Protein AF-A0A7J4FEP2-F1 (afdb_monomer_lite)

pLDDT: mean 84.46, std 16.31, range [36.75, 97.81]

Secondary structure (DSSP, 8-state):
-------------SSPPS-EEEEEEEETTTTEEEEEEEETTTTEEEEEE-TTT-PPP----SS-HHHHHT-HHHHT-TT-----------TTT-

Sequence (94 aa):
MSEGTVFMPEEEISELPPSYLLSVHFDGQREVPYAKLYDPTSRRIFLWHDMVSRHHPYCLCDATEERLRRIRRLMSHPGLIGFERVRKFDPLLE

Foldseek 3Di:
DDDDPPDAPADEDPDDDDWDWDDKDADPVVRWIWTFTADPVVRHTYIYTPPPPSDDDDDDDPDDPVRQVVPPVNVPDPSDPDDDDDDDDDPVVD

Structure (mmCIF, N/CA/C/O backbone):
data_AF-A0A7J4FEP2-F1
#
_entry.id   AF-A0A7J4FEP2-F1
#
loop_
_atom_site.group_PDB
_atom_site.id
_atom_site.type_symbol
_atom_site.label_atom_id
_atom_site.label_alt_id
_atom_site.label_comp_id
_atom_site.label_asym_id
_atom_site.label_entity_id
_atom_site.label_seq_id
_atom_site.pdbx_PDB_ins_code
_atom_site.Cartn_x
_atom_site.Cartn_y
_atom_site.Cartn_z
_atom_site.occupancy
_atom_site.B_iso_or_equiv
_atom_site.auth_seq_id
_atom_site.auth_comp_id
_atom_site.auth_asym_id
_atom_site.auth_atom_id
_atom_site.pdbx_PDB_model_num
ATOM 1 N N . MET A 1 1 ? -32.524 -17.422 14.493 1.00 36.75 1 MET A N 1
ATOM 2 C CA . MET A 1 1 ? -31.219 -16.861 14.891 1.00 36.75 1 MET A CA 1
ATOM 3 C C . MET A 1 1 ? -30.869 -15.824 13.846 1.00 36.75 1 MET A C 1
ATOM 5 O O . MET A 1 1 ? -30.556 -16.203 12.730 1.00 36.75 1 MET A O 1
ATOM 9 N N . SER A 1 2 ? -31.098 -14.547 14.142 1.00 39.25 2 SER A N 1
ATOM 10 C CA . SER A 1 2 ? -30.839 -13.449 13.210 1.00 39.25 2 SER A CA 1
ATOM 11 C C . SER A 1 2 ? -29.333 -13.298 13.019 1.00 39.25 2 SER A C 1
ATOM 13 O O . SER A 1 2 ? -28.620 -13.041 13.990 1.00 39.25 2 SER A O 1
ATOM 15 N N . GLU A 1 3 ? -28.866 -13.499 11.790 1.00 44.47 3 GLU A N 1
ATOM 16 C CA . GLU A 1 3 ? -27.504 -13.188 11.367 1.00 44.47 3 GLU A CA 1
ATOM 17 C C . GLU A 1 3 ? -27.180 -11.745 11.761 1.00 44.47 3 GLU A C 1
ATOM 19 O O . GLU A 1 3 ? -27.931 -10.814 11.466 1.00 44.47 3 GLU A O 1
ATOM 24 N N . GLY A 1 4 ? -26.097 -11.579 12.517 1.00 38.47 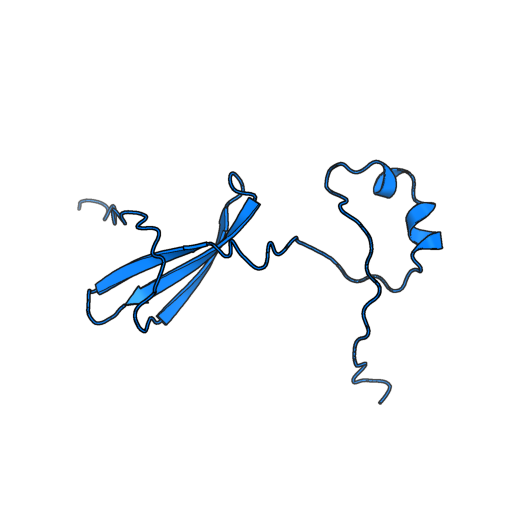4 GLY A N 1
ATOM 25 C CA . GLY A 1 4 ? -25.650 -10.288 13.013 1.00 38.47 4 GLY A CA 1
ATOM 26 C C . GLY A 1 4 ? -25.153 -9.427 11.865 1.00 38.47 4 GLY A C 1
ATOM 27 O O . GLY A 1 4 ? -23.964 -9.422 11.559 1.00 38.47 4 GLY A O 1
ATOM 28 N N . THR A 1 5 ? -26.051 -8.673 11.238 1.00 41.06 5 THR A N 1
ATOM 29 C CA . THR A 1 5 ? -25.659 -7.533 10.417 1.00 41.06 5 THR A CA 1
ATOM 30 C C . THR A 1 5 ? -25.116 -6.467 11.361 1.00 41.06 5 THR A C 1
ATOM 32 O O . THR A 1 5 ? -25.862 -5.696 11.963 1.00 41.06 5 THR A O 1
ATOM 35 N N . VAL A 1 6 ? -23.797 -6.457 11.542 1.00 44.50 6 VAL A N 1
ATOM 36 C CA . VAL A 1 6 ? -23.105 -5.359 12.210 1.00 44.50 6 VAL A CA 1
ATOM 37 C C . VAL A 1 6 ? -23.115 -4.186 11.231 1.00 44.50 6 VAL A C 1
ATOM 39 O O . VAL A 1 6 ? -22.274 -4.087 10.343 1.00 44.50 6 VAL A O 1
ATOM 42 N N . PHE A 1 7 ? -24.136 -3.338 11.348 1.00 47.16 7 PHE A N 1
ATOM 43 C CA . PHE A 1 7 ? -24.211 -2.073 10.630 1.00 47.16 7 PHE A CA 1
ATOM 44 C C . PHE A 1 7 ? -23.164 -1.137 11.236 1.00 47.16 7 PHE A C 1
ATOM 46 O O . PHE A 1 7 ? -23.318 -0.681 12.369 1.00 47.16 7 PHE A O 1
ATOM 53 N N . MET A 1 8 ? -22.065 -0.913 10.518 1.00 52.34 8 MET A N 1
ATOM 54 C CA . MET A 1 8 ? -21.026 0.027 10.936 1.00 52.34 8 MET A CA 1
ATOM 55 C C . MET A 1 8 ? -21.223 1.288 10.113 1.00 52.34 8 MET A C 1
ATOM 57 O O . MET A 1 8 ? -20.947 1.247 8.915 1.00 52.34 8 MET A O 1
ATOM 61 N N . PRO A 1 9 ? -21.765 2.372 10.691 1.00 52.88 9 PRO A N 1
ATOM 62 C CA . PRO A 1 9 ? -21.785 3.638 9.985 1.00 52.88 9 PRO A CA 1
ATOM 63 C C . PRO A 1 9 ? -20.335 4.008 9.666 1.00 52.88 9 PRO A C 1
ATOM 65 O O . PRO A 1 9 ? -19.486 4.063 10.557 1.00 52.88 9 PRO A O 1
ATOM 68 N N . GLU A 1 10 ? -20.051 4.185 8.379 1.00 56.06 10 GLU A N 1
ATOM 69 C CA . GLU A 1 10 ? -18.753 4.616 7.869 1.00 56.06 10 GLU A CA 1
ATOM 70 C C . GLU A 1 10 ? -18.582 6.103 8.198 1.00 56.06 10 GLU A C 1
ATOM 72 O O . GLU A 1 10 ? -18.769 6.980 7.359 1.00 56.06 10 GLU A O 1
ATOM 77 N N . GLU A 1 11 ? -18.316 6.407 9.467 1.00 59.78 11 GLU A N 1
ATOM 78 C CA . GLU A 1 11 ? -17.947 7.757 9.876 1.00 59.78 11 GLU A CA 1
ATOM 79 C C . GLU A 1 11 ? -16.495 7.998 9.445 1.00 59.78 11 GLU A C 1
ATOM 81 O O . GLU A 1 11 ? -15.554 7.473 10.043 1.00 59.78 11 GLU A O 1
ATOM 86 N N . GLU A 1 12 ? -16.315 8.787 8.384 1.00 60.34 12 GLU A N 1
ATOM 87 C CA . GLU A 1 12 ? -15.031 9.422 8.097 1.00 60.34 12 GLU A CA 1
ATOM 88 C C . GLU A 1 12 ? -14.751 10.466 9.178 1.00 60.34 12 GLU A C 1
ATOM 90 O O . GLU A 1 12 ? -15.500 11.429 9.344 1.00 60.34 12 GLU A O 1
ATOM 95 N N . ILE A 1 13 ? -13.666 10.267 9.922 1.00 63.84 13 ILE A N 1
ATOM 96 C CA . ILE A 1 13 ? -13.250 11.154 11.010 1.00 63.84 13 ILE A CA 1
ATOM 97 C C . ILE A 1 13 ? -11.924 11.827 10.673 1.00 63.84 13 ILE A C 1
ATOM 99 O O . ILE A 1 13 ? -10.987 11.184 10.202 1.00 63.84 13 ILE A O 1
ATOM 103 N N . SER A 1 14 ? -11.840 13.124 10.971 1.00 64.19 14 SER A N 1
ATOM 104 C CA . SER A 1 14 ? -10.612 13.918 10.853 1.00 64.19 14 SER A CA 1
ATOM 105 C C . SER A 1 14 ? -9.608 13.630 11.972 1.00 64.19 14 SER A C 1
ATOM 107 O O . SER A 1 14 ? -8.411 13.812 11.773 1.00 64.19 14 SER A O 1
ATOM 109 N N . GLU A 1 15 ? -10.084 13.169 13.134 1.00 72.06 15 GLU A N 1
ATOM 110 C CA . GLU A 1 15 ? -9.261 12.787 14.283 1.00 72.06 15 GLU A CA 1
ATOM 111 C C . GLU A 1 15 ? -9.762 11.464 14.871 1.00 72.06 15 GLU A C 1
ATOM 113 O O . GLU A 1 15 ? -10.947 11.308 15.169 1.00 72.06 15 GLU A O 1
ATOM 118 N N . LEU A 1 16 ? -8.852 10.500 15.024 1.00 78.25 16 LEU A N 1
ATOM 119 C CA . LEU A 1 16 ? -9.153 9.177 15.567 1.00 78.25 16 LEU A CA 1
ATOM 120 C C . LEU A 1 16 ? -8.807 9.101 17.054 1.00 78.25 16 LEU A C 1
ATOM 122 O O . LEU A 1 16 ? -7.680 9.444 17.427 1.00 78.25 16 LEU A O 1
ATOM 126 N N . PRO A 1 17 ? -9.714 8.592 17.908 1.00 86.44 17 PRO A N 1
ATOM 127 C CA . PRO A 1 17 ? -9.353 8.250 19.275 1.00 86.44 17 PRO A CA 1
ATOM 128 C C . PRO A 1 17 ? -8.324 7.104 19.282 1.00 86.44 17 PRO A C 1
ATOM 130 O O . PRO A 1 17 ? -8.246 6.337 18.312 1.00 86.44 17 PRO A O 1
ATOM 133 N N . PRO A 1 18 ? -7.558 6.925 20.377 1.00 91.56 18 PRO A N 1
ATOM 134 C CA . PRO A 1 18 ? -6.693 5.761 20.543 1.00 91.56 18 PRO A CA 1
ATOM 135 C C . PRO A 1 18 ? -7.464 4.462 20.279 1.00 91.56 18 PRO A C 1
ATOM 137 O O . PRO A 1 18 ? -8.435 4.151 20.965 1.00 91.56 18 PRO A O 1
ATOM 140 N N . SER A 1 19 ? -7.039 3.725 19.255 1.00 92.94 19 SER A N 1
ATOM 141 C CA . SER A 1 19 ? -7.771 2.577 18.715 1.00 92.94 19 SER A CA 1
ATOM 142 C C . SER A 1 19 ? -6.828 1.416 18.414 1.00 92.94 19 SER A C 1
ATOM 144 O O . SER A 1 19 ? -5.638 1.607 18.160 1.00 92.94 19 SER A O 1
ATOM 146 N N . TYR A 1 20 ? -7.371 0.203 18.394 1.00 95.56 20 TYR A N 1
ATOM 147 C CA . TYR A 1 20 ? -6.663 -0.999 17.970 1.00 95.56 20 TYR A CA 1
ATOM 148 C C . TYR A 1 20 ? -6.855 -1.239 16.472 1.00 95.56 20 TYR A C 1
ATOM 150 O O . TYR A 1 20 ? -7.984 -1.243 15.978 1.00 95.56 20 TYR A O 1
ATOM 158 N N . LEU A 1 21 ? -5.761 -1.496 15.751 1.00 95.50 21 LEU A N 1
ATOM 159 C CA . LEU A 1 21 ? -5.824 -1.931 14.358 1.00 95.50 21 LEU A CA 1
ATOM 160 C C . LEU A 1 21 ? -6.365 -3.356 14.270 1.00 95.50 21 LEU A C 1
ATOM 162 O O . LEU A 1 21 ? -5.763 -4.285 14.801 1.00 95.50 21 LEU A O 1
ATOM 166 N N . LEU A 1 22 ? -7.489 -3.518 13.573 1.00 96.00 22 LEU A N 1
ATOM 167 C CA . LEU A 1 22 ? -8.089 -4.827 13.333 1.00 96.00 22 LEU A CA 1
ATOM 168 C C . LEU A 1 22 ? -7.659 -5.417 11.991 1.00 96.00 22 LEU A C 1
ATOM 170 O O . LEU A 1 22 ? -7.341 -6.598 11.899 1.00 96.00 22 LEU A O 1
ATOM 174 N N . SER A 1 23 ? -7.715 -4.613 10.928 1.00 95.31 23 SER A N 1
ATOM 175 C CA . SER A 1 23 ? -7.369 -5.043 9.569 1.00 95.31 23 SER A CA 1
ATOM 176 C C . SER A 1 23 ? -7.142 -3.846 8.649 1.00 95.31 23 SER A C 1
ATOM 178 O O . SER A 1 23 ? -7.591 -2.738 8.944 1.00 95.31 23 SER A O 1
ATOM 180 N N . VAL A 1 24 ? -6.467 -4.090 7.526 1.00 93.19 24 VAL A N 1
ATOM 181 C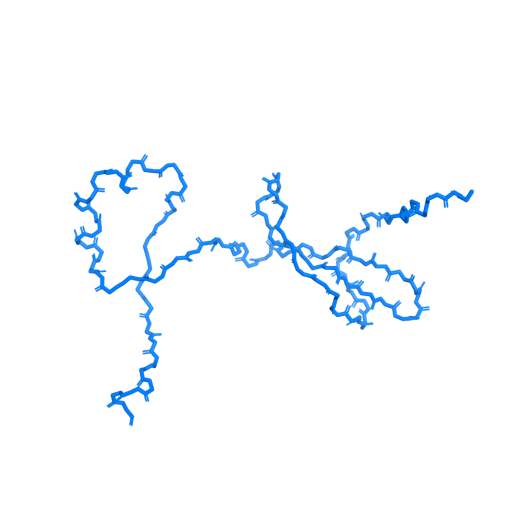 CA . VAL A 1 24 ? -6.255 -3.129 6.438 1.00 93.19 24 VAL A CA 1
ATOM 182 C C . VAL A 1 24 ? -6.831 -3.726 5.162 1.00 93.19 24 VAL A C 1
ATOM 184 O O . VAL A 1 24 ? -6.674 -4.919 4.907 1.00 93.19 24 VAL A O 1
ATOM 187 N N . HIS A 1 25 ? -7.513 -2.898 4.383 1.00 91.12 25 HIS A N 1
ATOM 188 C CA . HIS A 1 25 ? -8.195 -3.264 3.146 1.00 91.12 25 HIS A CA 1
ATOM 189 C C . HIS A 1 25 ? -7.905 -2.213 2.072 1.00 91.12 25 HIS A C 1
ATOM 191 O O . HIS A 1 25 ? -7.312 -1.172 2.354 1.00 91.12 25 HIS A O 1
ATOM 197 N N . PHE A 1 26 ? -8.329 -2.480 0.840 1.00 89.88 26 PHE A N 1
ATOM 198 C CA . PHE A 1 26 ? -8.248 -1.529 -0.265 1.00 89.88 26 PHE A CA 1
ATOM 199 C C . PHE A 1 26 ? -9.652 -1.236 -0.789 1.00 89.88 26 PHE A C 1
ATOM 201 O O . PHE A 1 26 ? -10.398 -2.165 -1.103 1.00 89.88 26 PHE A O 1
ATOM 208 N N . ASP A 1 27 ? -10.015 0.042 -0.868 1.00 89.44 27 ASP A N 1
ATOM 209 C CA . ASP A 1 27 ? -11.239 0.474 -1.533 1.00 89.44 27 ASP A CA 1
ATOM 210 C C . ASP A 1 27 ? -10.944 0.632 -3.029 1.00 89.44 27 ASP A C 1
ATOM 212 O O . ASP A 1 27 ? -10.254 1.559 -3.448 1.00 89.44 27 ASP A O 1
ATOM 216 N N . GLY A 1 28 ? -11.460 -0.293 -3.841 1.00 86.38 28 GLY A N 1
ATOM 217 C CA . GLY A 1 28 ? -11.265 -0.280 -5.291 1.00 86.38 28 GLY A CA 1
ATOM 218 C C . GLY A 1 28 ? -12.043 0.813 -6.030 1.00 86.38 28 GLY A C 1
ATOM 219 O O . GLY A 1 28 ? -11.695 1.112 -7.165 1.00 86.38 28 GLY A O 1
ATOM 220 N N . GLN A 1 29 ? -13.078 1.407 -5.424 1.00 87.38 29 GLN A N 1
ATOM 221 C CA . GLN A 1 29 ? -13.807 2.529 -6.024 1.00 87.38 29 GLN A CA 1
ATOM 222 C C . GLN A 1 29 ? -13.096 3.857 -5.769 1.00 87.38 29 GLN A C 1
ATOM 224 O O . GLN A 1 29 ? -13.072 4.717 -6.646 1.00 87.38 29 GLN A O 1
ATOM 229 N N . ARG A 1 30 ? -12.524 4.024 -4.571 1.00 85.62 30 ARG A N 1
ATOM 230 C CA . ARG A 1 30 ? -11.767 5.227 -4.191 1.00 85.62 30 ARG A CA 1
ATOM 231 C C . ARG A 1 30 ? -10.272 5.138 -4.516 1.00 85.62 30 ARG A C 1
ATOM 233 O O . ARG A 1 30 ? -9.585 6.150 -4.440 1.00 85.62 30 ARG A O 1
ATOM 240 N N . GLU A 1 31 ? -9.787 3.945 -4.861 1.00 86.31 31 GLU A N 1
ATOM 241 C CA . GLU A 1 31 ? -8.379 3.616 -5.125 1.00 86.31 31 GLU A CA 1
ATOM 242 C C . GLU A 1 31 ? -7.434 3.981 -3.967 1.00 86.31 31 GLU A C 1
ATOM 244 O O . GLU A 1 31 ? -6.299 4.411 -4.176 1.00 86.31 31 GLU A O 1
ATOM 249 N N . VAL A 1 32 ? -7.898 3.796 -2.728 1.00 87.44 32 VAL A N 1
ATOM 250 C CA . VAL A 1 32 ? -7.126 4.102 -1.515 1.00 87.44 32 VAL A CA 1
ATOM 251 C C . VAL A 1 32 ? -7.167 2.937 -0.524 1.00 87.44 32 VAL A C 1
ATOM 253 O O . VAL A 1 32 ? -8.209 2.290 -0.360 1.00 87.44 32 VAL A O 1
ATOM 256 N N . PRO A 1 33 ? -6.054 2.642 0.169 1.00 90.06 33 PRO A N 1
ATOM 257 C CA . PRO A 1 33 ? -6.091 1.728 1.295 1.00 90.06 33 PRO A CA 1
ATOM 258 C C . PRO A 1 33 ? -6.832 2.361 2.478 1.00 90.06 33 PRO A C 1
ATOM 260 O O . PRO A 1 33 ? -6.819 3.579 2.673 1.00 90.06 33 PRO A O 1
ATOM 263 N N . TYR A 1 34 ? -7.454 1.517 3.295 1.00 89.50 34 TYR A N 1
ATOM 264 C CA . TYR A 1 34 ? -8.107 1.937 4.527 1.00 89.50 34 TYR A CA 1
ATOM 265 C C . TYR A 1 34 ? -7.903 0.933 5.658 1.00 89.50 34 TYR A C 1
ATOM 267 O O . TYR A 1 34 ? -7.765 -0.273 5.442 1.00 89.50 34 TYR A O 1
ATOM 275 N N . ALA A 1 35 ? -7.900 1.436 6.887 1.00 91.56 35 ALA A N 1
ATOM 276 C CA . ALA A 1 35 ? -7.788 0.641 8.101 1.00 91.56 35 ALA A CA 1
ATOM 277 C C . ALA A 1 35 ? -9.129 0.564 8.839 1.00 91.56 35 ALA A C 1
ATOM 279 O O . ALA A 1 35 ? -9.856 1.552 8.934 1.00 91.56 35 ALA A O 1
ATOM 280 N N . LYS A 1 36 ? -9.428 -0.607 9.413 1.00 92.62 36 LYS A N 1
ATOM 281 C CA . LYS A 1 36 ? -10.495 -0.789 10.406 1.00 92.62 36 LYS A CA 1
ATOM 282 C C . LYS A 1 36 ? -9.898 -0.653 11.800 1.00 92.62 36 LYS A C 1
ATOM 284 O O . LYS A 1 36 ? -9.052 -1.465 12.188 1.00 92.62 36 LYS A O 1
ATOM 289 N N . LEU A 1 37 ? -10.345 0.353 12.541 1.00 92.62 37 LEU A N 1
ATOM 290 C CA . LEU A 1 37 ? -9.804 0.730 13.845 1.00 92.62 37 LEU A CA 1
ATOM 291 C C . LEU A 1 37 ? -10.885 0.599 14.915 1.00 92.62 37 LEU A C 1
ATOM 293 O O . LEU A 1 37 ? -11.933 1.219 14.796 1.00 92.62 37 LEU A O 1
ATOM 297 N N . TYR A 1 38 ? -10.647 -0.208 15.946 1.00 92.62 38 TYR A N 1
ATOM 298 C CA . TYR A 1 38 ? -11.587 -0.398 17.052 1.00 92.62 38 TYR A CA 1
ATOM 299 C C . TYR A 1 38 ? -11.224 0.468 18.255 1.00 92.62 38 TYR A C 1
ATOM 301 O O . TYR A 1 38 ? -10.146 0.301 18.827 1.00 92.62 38 TYR A O 1
ATOM 309 N N . ASP A 1 39 ? -12.145 1.328 18.681 1.00 92.62 39 ASP A N 1
ATOM 310 C CA . ASP A 1 39 ? -12.030 2.073 19.935 1.00 92.62 39 ASP A CA 1
ATOM 311 C C . ASP A 1 39 ? -12.726 1.301 21.071 1.00 92.62 39 ASP A C 1
ATOM 313 O O . ASP A 1 39 ? -13.953 1.140 21.047 1.00 92.62 39 ASP A O 1
ATOM 317 N N . PRO A 1 40 ? -11.991 0.844 22.103 1.00 93.00 40 PRO A N 1
ATOM 318 C CA . PRO A 1 40 ? -12.579 0.121 23.229 1.00 93.00 40 PRO A CA 1
ATOM 319 C C . PRO A 1 40 ? -13.506 0.987 24.097 1.00 93.00 40 PRO A C 1
ATOM 321 O O . PRO A 1 40 ? -14.358 0.435 24.797 1.00 93.00 40 PRO A O 1
ATOM 324 N N . THR A 1 41 ? -13.350 2.315 24.067 1.00 93.12 41 THR A N 1
ATOM 325 C CA . THR A 1 41 ? -14.109 3.259 24.897 1.00 93.12 41 THR A CA 1
ATOM 326 C C . THR A 1 41 ? -15.523 3.424 24.357 1.00 93.12 41 THR A C 1
ATOM 328 O O . THR A 1 41 ? -16.493 3.177 25.073 1.00 93.12 41 THR A O 1
ATOM 331 N N . SER A 1 42 ? -15.652 3.790 23.078 1.00 89.81 42 SER A N 1
ATOM 332 C CA . SER A 1 42 ? -16.953 3.926 22.409 1.00 89.81 42 SER A CA 1
ATOM 333 C C . SER A 1 42 ? -17.522 2.601 21.893 1.00 89.81 42 SER A C 1
ATOM 335 O O . SER A 1 42 ? -18.707 2.541 21.557 1.00 89.81 42 SER A O 1
ATOM 337 N N . ARG A 1 43 ? -16.705 1.537 21.845 1.00 90.69 43 ARG A N 1
ATOM 338 C CA . ARG A 1 43 ? -17.028 0.221 21.261 1.00 90.69 43 ARG A CA 1
ATOM 339 C C . ARG A 1 43 ? -17.429 0.303 19.785 1.00 90.69 43 ARG A C 1
ATOM 341 O O . ARG A 1 43 ? -18.256 -0.481 19.318 1.00 90.69 43 ARG A O 1
ATOM 348 N N . ARG A 1 44 ? -16.854 1.258 19.053 1.00 89.00 44 ARG A N 1
ATOM 349 C CA . ARG A 1 44 ? -17.084 1.464 17.617 1.00 89.00 44 ARG A CA 1
ATOM 350 C C . ARG A 1 44 ? -15.883 1.002 16.802 1.00 89.00 44 ARG A C 1
ATOM 352 O O . ARG A 1 44 ? -14.758 0.976 17.296 1.00 89.00 44 ARG A O 1
ATOM 359 N N . ILE A 1 45 ? -16.142 0.652 15.544 1.00 89.75 45 ILE A N 1
ATOM 360 C CA . ILE A 1 45 ? -15.098 0.479 14.533 1.00 89.75 45 ILE A CA 1
ATOM 361 C C . ILE A 1 45 ? -15.193 1.654 13.572 1.00 89.75 45 ILE A C 1
ATOM 363 O O . ILE A 1 45 ? -16.266 1.937 13.045 1.00 89.75 45 ILE A O 1
ATOM 367 N N . PHE A 1 46 ? -14.059 2.291 13.337 1.00 88.38 46 PHE A N 1
ATOM 368 C CA . PHE A 1 46 ? -13.892 3.389 12.405 1.00 88.38 46 PHE A CA 1
ATOM 369 C C . PHE A 1 46 ? -13.185 2.913 11.139 1.00 88.38 46 PHE A C 1
ATOM 371 O O . PHE A 1 46 ? -12.305 2.045 11.203 1.00 88.38 46 PHE A O 1
ATOM 378 N N . LEU A 1 47 ? -13.559 3.496 9.999 1.00 89.25 47 LEU A N 1
ATOM 379 C CA . LEU A 1 47 ? -12.850 3.324 8.735 1.00 89.25 47 LEU A CA 1
ATOM 380 C C . LEU A 1 47 ? -11.970 4.546 8.496 1.00 89.25 47 LEU A C 1
ATOM 382 O O . LEU A 1 47 ? -12.467 5.656 8.321 1.00 89.25 47 LEU A O 1
ATOM 386 N N . TRP A 1 48 ? -10.659 4.339 8.485 1.00 87.44 48 TRP A N 1
ATOM 387 C CA . TRP A 1 48 ? -9.698 5.398 8.207 1.00 87.44 48 TRP A CA 1
ATOM 388 C C . TRP A 1 48 ? -9.073 5.198 6.835 1.00 87.44 48 TRP A C 1
ATOM 390 O O . TRP A 1 48 ? -8.304 4.256 6.643 1.00 87.44 48 TRP A O 1
ATOM 400 N N . HIS A 1 49 ? -9.413 6.074 5.893 1.00 88.12 49 HIS A N 1
ATOM 401 C CA . HIS A 1 49 ? -8.839 6.084 4.552 1.00 88.12 49 HIS A CA 1
ATOM 402 C C . HIS A 1 49 ? -7.524 6.861 4.552 1.00 88.12 49 HIS A C 1
ATOM 404 O O . HIS A 1 49 ? -7.468 8.006 5.009 1.00 88.12 49 HIS A O 1
ATOM 410 N N . ASP A 1 50 ? -6.475 6.269 3.986 1.00 83.56 50 ASP A N 1
ATOM 411 C CA . ASP A 1 50 ? -5.198 6.955 3.817 1.00 83.56 50 ASP A CA 1
ATOM 412 C C . ASP A 1 50 ? -5.244 7.872 2.587 1.00 83.56 50 ASP A C 1
ATOM 414 O O . ASP A 1 50 ? -4.771 7.555 1.493 1.00 83.56 50 ASP A O 1
ATOM 418 N N . MET A 1 51 ? -5.865 9.034 2.778 1.00 77.75 51 MET A N 1
ATOM 419 C CA . MET A 1 51 ? -6.050 10.040 1.731 1.00 77.75 51 MET A CA 1
ATOM 420 C C . MET A 1 51 ? -4.772 10.842 1.443 1.00 77.75 51 MET A C 1
ATOM 422 O O . MET A 1 51 ? -4.696 11.524 0.418 1.00 77.75 51 MET A O 1
ATOM 426 N N . VAL A 1 52 ? -3.782 10.790 2.345 1.00 72.62 52 VAL A N 1
ATOM 427 C CA . VAL A 1 52 ? -2.588 11.647 2.306 1.00 72.62 52 VAL A CA 1
ATOM 428 C C . VAL A 1 52 ? -1.42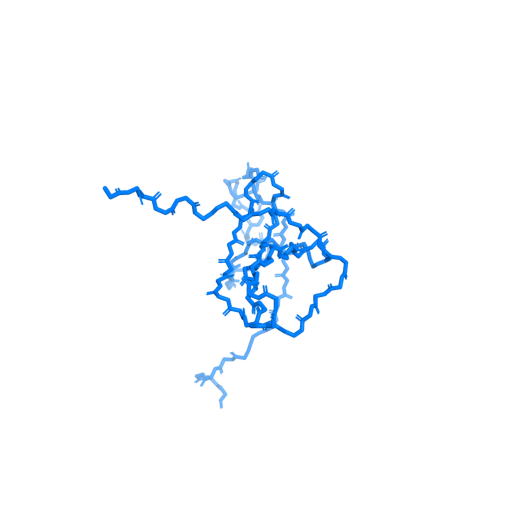6 10.954 1.608 1.00 72.62 52 VAL A C 1
ATOM 430 O O . VAL A 1 52 ? -0.772 11.582 0.778 1.00 72.62 52 VAL A O 1
ATOM 433 N N . SER A 1 53 ? -1.163 9.677 1.905 1.00 71.00 53 SER A N 1
ATOM 434 C CA . SER A 1 53 ? -0.009 8.990 1.313 1.00 71.00 53 SER A CA 1
ATOM 435 C C . SER A 1 53 ? -0.240 8.580 -0.145 1.00 71.00 53 SER A C 1
ATOM 437 O O . SER A 1 53 ? 0.735 8.420 -0.879 1.00 71.00 53 SER A O 1
ATOM 439 N N . ARG A 1 54 ? -1.512 8.409 -0.560 1.00 69.56 54 ARG A N 1
ATOM 440 C CA . ARG A 1 54 ? -1.921 7.855 -1.869 1.00 69.56 54 ARG A CA 1
ATOM 441 C C . ARG A 1 54 ? -1.039 6.679 -2.291 1.00 69.56 54 ARG A C 1
ATOM 443 O O . ARG A 1 54 ? -0.461 6.657 -3.376 1.00 69.56 54 ARG A O 1
ATOM 450 N N . HIS A 1 55 ? -0.901 5.709 -1.397 1.00 81.38 55 HIS A N 1
ATOM 451 C CA . HIS A 1 55 ? -0.088 4.537 -1.663 1.00 81.38 55 HIS A CA 1
ATOM 452 C C . HIS A 1 55 ? -0.622 3.751 -2.867 1.00 81.38 55 HIS A C 1
ATOM 454 O O . HIS A 1 55 ? -1.747 3.249 -2.846 1.00 81.38 55 HIS A O 1
ATOM 460 N N . HIS A 1 56 ? 0.214 3.594 -3.891 1.00 84.62 56 HIS A N 1
ATOM 461 C CA . HIS A 1 56 ? -0.087 2.761 -5.049 1.00 84.62 56 HIS A CA 1
ATOM 462 C C . HIS A 1 56 ? 0.632 1.408 -4.949 1.00 84.62 56 HIS A C 1
ATOM 464 O O . HIS A 1 56 ? 1.793 1.369 -4.534 1.00 84.62 56 HIS A O 1
ATOM 470 N N . PRO A 1 57 ? -0.010 0.296 -5.358 1.00 89.06 57 PRO A N 1
ATOM 471 C CA . PRO A 1 57 ? 0.648 -1.004 -5.422 1.00 89.06 57 PRO A CA 1
ATOM 472 C C . PRO A 1 57 ? 1.893 -0.973 -6.318 1.00 89.06 57 PRO A C 1
ATOM 474 O O . PRO A 1 57 ? 1.857 -0.439 -7.427 1.00 89.06 57 PRO A O 1
ATOM 477 N N . TYR A 1 58 ? 2.981 -1.596 -5.863 1.00 93.38 58 TYR A N 1
ATOM 478 C CA . TYR A 1 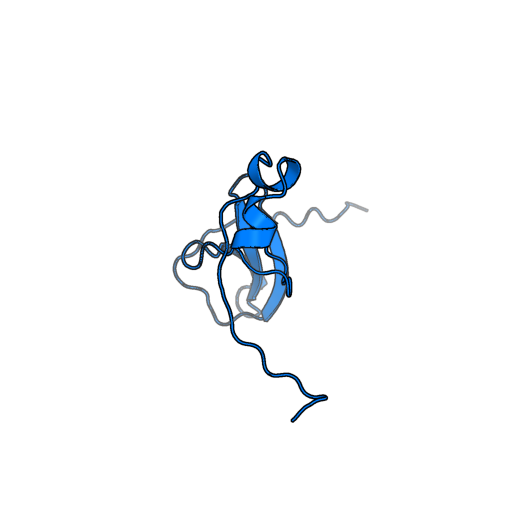58 ? 4.227 -1.711 -6.621 1.00 93.38 58 TYR A CA 1
ATOM 479 C C . TYR A 1 58 ? 4.891 -3.078 -6.426 1.00 93.38 58 TYR A C 1
ATOM 481 O O . TYR A 1 58 ? 4.553 -3.844 -5.524 1.00 93.38 58 TYR A O 1
ATOM 489 N N . CYS A 1 59 ? 5.869 -3.379 -7.278 1.00 94.81 59 CYS A N 1
ATOM 490 C CA . CYS A 1 59 ? 6.780 -4.506 -7.109 1.00 94.81 59 CYS A CA 1
ATOM 491 C C . CYS A 1 59 ? 8.222 -4.049 -7.356 1.00 94.81 59 CYS A C 1
ATOM 493 O O . CYS A 1 59 ? 8.454 -3.054 -8.044 1.00 94.81 59 CYS A O 1
ATOM 495 N N . LEU A 1 60 ? 9.187 -4.760 -6.772 1.00 95.44 60 LEU A N 1
ATOM 496 C CA . LEU A 1 60 ? 10.610 -4.500 -6.985 1.00 95.44 60 LEU A CA 1
ATOM 497 C C . LEU A 1 60 ? 11.129 -5.330 -8.161 1.00 95.44 60 LEU A C 1
ATOM 499 O O . LEU A 1 60 ? 10.669 -6.447 -8.400 1.00 95.44 60 LEU A O 1
ATOM 503 N N . CYS A 1 61 ? 12.098 -4.781 -8.887 1.00 94.12 61 CYS A N 1
ATOM 504 C CA . CYS A 1 61 ? 12.757 -5.452 -9.997 1.00 94.12 61 CYS A CA 1
ATOM 505 C C . CYS A 1 61 ? 14.209 -4.977 -10.099 1.00 94.12 61 CYS A C 1
ATOM 507 O O . CYS A 1 61 ? 14.461 -3.775 -10.053 1.00 94.12 61 CYS A O 1
ATOM 509 N N . ASP A 1 62 ? 15.140 -5.907 -10.311 1.00 94.12 62 ASP A N 1
ATOM 510 C CA . ASP A 1 62 ? 16.568 -5.592 -10.486 1.00 94.12 62 ASP A CA 1
ATOM 511 C C . ASP A 1 62 ? 16.897 -5.083 -11.900 1.00 94.12 62 ASP A C 1
ATOM 513 O O . ASP A 1 62 ? 18.020 -4.668 -12.192 1.00 94.12 62 ASP A O 1
ATOM 517 N N . ALA A 1 63 ? 15.931 -5.130 -12.824 1.00 95.31 63 ALA A N 1
ATOM 518 C CA . ALA A 1 63 ? 16.105 -4.574 -14.157 1.00 95.31 63 ALA A CA 1
ATOM 519 C C . ALA A 1 63 ? 16.179 -3.045 -14.100 1.00 95.31 63 ALA A C 1
ATOM 521 O O . ALA A 1 63 ? 15.410 -2.390 -13.400 1.00 95.31 63 ALA A O 1
ATOM 522 N N . THR A 1 64 ? 17.056 -2.461 -14.917 1.00 95.62 64 THR A N 1
ATOM 523 C CA . THR A 1 64 ? 17.107 -1.004 -15.050 1.00 95.62 64 THR A CA 1
ATOM 524 C C . THR A 1 64 ? 15.843 -0.467 -15.718 1.00 95.62 64 THR A C 1
ATOM 526 O O . THR A 1 64 ? 15.184 -1.152 -16.508 1.00 95.62 64 THR A O 1
ATOM 529 N N . GLU A 1 65 ? 15.536 0.798 -15.452 1.00 96.19 65 GLU A N 1
ATOM 530 C CA . GLU A 1 65 ? 14.391 1.478 -16.049 1.00 96.19 65 GLU A CA 1
ATOM 531 C C . GLU A 1 65 ? 14.447 1.465 -17.587 1.00 96.19 65 GLU A C 1
ATOM 533 O O . GLU A 1 65 ? 13.436 1.223 -18.247 1.00 96.19 65 GLU A O 1
ATOM 538 N N . GLU A 1 66 ? 15.630 1.627 -18.188 1.00 96.69 66 GLU A N 1
ATOM 539 C CA . GLU A 1 66 ? 15.805 1.568 -19.644 1.00 96.69 66 GLU A CA 1
ATOM 540 C C . GLU A 1 66 ? 15.428 0.194 -20.206 1.00 96.69 66 GLU A C 1
ATOM 542 O O . GLU A 1 66 ? 14.870 0.098 -21.303 1.00 96.69 66 GLU A O 1
ATOM 547 N N . ARG A 1 67 ? 15.713 -0.882 -19.461 1.00 97.00 67 ARG A N 1
ATOM 548 C CA . ARG A 1 67 ? 15.323 -2.241 -19.845 1.00 97.00 67 ARG A CA 1
ATOM 549 C C . ARG A 1 67 ? 13.813 -2.430 -19.726 1.00 97.00 67 ARG A C 1
ATOM 551 O O . ARG A 1 67 ? 13.218 -3.004 -20.637 1.00 97.00 67 ARG A O 1
ATOM 558 N N . LEU A 1 68 ? 13.196 -1.918 -18.661 1.00 96.94 68 LEU A N 1
ATOM 559 C CA . LEU A 1 68 ? 11.744 -1.980 -18.461 1.00 96.94 68 LEU A CA 1
ATOM 560 C C . LEU A 1 68 ? 10.989 -1.225 -19.563 1.00 96.94 68 LEU A C 1
ATOM 562 O O . LEU A 1 68 ? 10.045 -1.765 -20.142 1.00 96.94 68 LEU A O 1
ATOM 566 N N . ARG A 1 69 ? 11.467 -0.037 -19.954 1.00 97.12 69 ARG A N 1
ATOM 567 C CA . ARG A 1 69 ? 10.863 0.788 -21.017 1.00 97.12 69 ARG A CA 1
ATOM 568 C C . ARG A 1 69 ? 10.848 0.129 -22.398 1.00 97.12 69 ARG A C 1
ATOM 570 O O . ARG A 1 69 ? 10.049 0.505 -23.251 1.00 97.12 69 ARG A O 1
ATOM 577 N N . ARG A 1 70 ? 11.695 -0.877 -22.636 1.00 97.81 70 ARG A N 1
ATOM 578 C CA . ARG A 1 70 ? 11.702 -1.652 -23.892 1.00 97.81 70 ARG A CA 1
ATOM 579 C C . ARG A 1 70 ? 10.611 -2.727 -23.941 1.00 97.81 70 ARG A C 1
ATOM 581 O O . ARG A 1 70 ? 10.320 -3.248 -25.019 1.00 97.81 70 ARG A O 1
ATOM 588 N N . ILE A 1 71 ? 9.986 -3.062 -22.811 1.00 97.62 71 ILE A N 1
ATOM 589 C CA . ILE A 1 71 ? 8.935 -4.080 -22.733 1.00 97.62 71 ILE A CA 1
ATOM 590 C C . ILE A 1 71 ? 7.606 -3.449 -23.161 1.00 97.62 71 ILE A C 1
ATOM 592 O O . ILE A 1 71 ? 6.897 -2.849 -22.355 1.00 97.62 71 ILE A O 1
ATOM 596 N N . ARG A 1 72 ? 7.233 -3.615 -24.438 1.00 97.50 72 ARG A N 1
ATOM 597 C CA . ARG A 1 72 ? 6.017 -2.999 -25.010 1.00 97.50 72 ARG A CA 1
ATOM 598 C C . ARG A 1 72 ? 4.753 -3.262 -24.189 1.00 97.50 72 ARG A C 1
ATOM 600 O O . ARG A 1 72 ? 4.014 -2.326 -23.924 1.00 97.50 72 ARG A O 1
ATOM 607 N N . ARG A 1 73 ? 4.538 -4.509 -23.750 1.00 97.81 73 ARG A N 1
ATOM 608 C CA . ARG A 1 73 ? 3.359 -4.902 -22.957 1.00 97.81 73 ARG A CA 1
ATOM 609 C C . ARG A 1 73 ? 3.279 -4.180 -21.607 1.00 97.81 73 ARG A C 1
ATOM 611 O O . ARG A 1 73 ? 2.179 -3.898 -21.151 1.00 97.81 73 ARG A O 1
ATOM 618 N N . LEU A 1 74 ? 4.424 -3.907 -20.977 1.00 96.25 74 LEU A N 1
ATOM 619 C CA . LEU A 1 74 ? 4.489 -3.165 -19.717 1.00 96.25 74 LEU A CA 1
ATOM 620 C C . LEU A 1 74 ? 4.155 -1.692 -19.963 1.00 96.25 74 LEU A C 1
ATOM 622 O O . LEU A 1 74 ? 3.285 -1.145 -19.300 1.00 96.25 74 LEU A O 1
ATOM 626 N N . MET A 1 75 ? 4.782 -1.086 -20.974 1.00 97.44 75 MET A N 1
ATOM 627 C CA . MET A 1 75 ? 4.565 0.323 -21.315 1.00 97.44 75 MET A CA 1
ATOM 628 C C . MET A 1 75 ? 3.152 0.630 -21.821 1.00 97.44 75 MET A C 1
ATOM 630 O O . MET A 1 75 ? 2.718 1.772 -21.732 1.00 97.44 75 MET A O 1
ATOM 634 N N . SER A 1 76 ? 2.434 -0.363 -22.350 1.00 97.25 76 SER A N 1
ATOM 635 C CA . SER A 1 76 ? 1.034 -0.223 -22.762 1.00 97.25 76 SER A CA 1
ATOM 636 C C . SER A 1 76 ? 0.028 -0.594 -21.666 1.00 97.25 76 SER A C 1
ATOM 638 O O . SER A 1 76 ? -1.167 -0.639 -21.947 1.00 97.25 76 SER A O 1
ATOM 640 N N . HIS A 1 77 ? 0.475 -0.953 -20.458 1.00 97.12 77 HIS A N 1
ATOM 641 C CA . HIS A 1 77 ? -0.422 -1.414 -19.403 1.00 97.12 77 HIS A CA 1
ATOM 642 C C . HIS A 1 77 ? -1.103 -0.219 -18.709 1.00 97.12 77 HIS A C 1
ATOM 644 O O . HIS A 1 77 ? -0.397 0.634 -18.176 1.00 97.12 77 HIS A O 1
ATOM 650 N N . PRO A 1 78 ? -2.447 -0.159 -18.635 1.00 95.38 78 PRO A N 1
ATOM 651 C CA . PRO A 1 78 ? -3.157 1.009 -18.100 1.00 95.38 78 PRO A CA 1
ATOM 652 C C . PRO A 1 78 ? -2.897 1.254 -16.608 1.00 95.38 78 PRO A C 1
ATOM 654 O O . PRO A 1 78 ? -2.941 2.388 -16.157 1.00 95.38 78 PRO A O 1
ATOM 657 N N . GLY A 1 79 ? -2.590 0.200 -15.848 1.00 92.88 79 GLY A N 1
ATOM 658 C CA . GLY A 1 79 ? -2.223 0.310 -14.432 1.00 92.88 79 GLY A CA 1
ATOM 659 C C . GLY A 1 79 ? -0.764 0.707 -14.166 1.00 92.88 79 GLY A C 1
ATOM 660 O O . GLY A 1 79 ? -0.358 0.730 -13.009 1.00 92.88 79 GLY A O 1
ATOM 661 N N . LEU A 1 80 ? 0.059 0.947 -15.196 1.00 95.38 80 LEU A N 1
ATOM 662 C CA . LEU A 1 80 ? 1.433 1.407 -14.988 1.00 95.38 80 LEU A CA 1
ATOM 663 C C . LEU A 1 80 ? 1.440 2.919 -14.731 1.00 95.38 80 LEU A C 1
ATOM 665 O O . LEU A 1 80 ? 1.173 3.702 -15.637 1.00 95.38 80 LEU A O 1
ATOM 669 N N . ILE A 1 81 ? 1.812 3.315 -13.515 1.00 93.56 81 ILE A N 1
ATOM 670 C CA . ILE A 1 81 ? 1.928 4.729 -13.124 1.00 93.56 81 ILE A CA 1
ATOM 671 C C . ILE A 1 81 ? 3.333 5.267 -13.420 1.00 93.56 81 ILE A C 1
ATOM 673 O O . ILE A 1 81 ? 3.487 6.366 -13.949 1.00 93.56 81 ILE A O 1
ATOM 677 N N . GLY A 1 82 ? 4.376 4.493 -13.109 1.00 94.25 82 GLY A N 1
ATOM 678 C CA . GLY A 1 82 ? 5.753 4.932 -13.304 1.00 94.25 82 GLY A CA 1
ATOM 679 C C . GLY A 1 82 ? 6.793 3.955 -12.772 1.00 94.25 82 GLY A C 1
ATOM 680 O O . GLY A 1 82 ? 6.482 2.822 -12.406 1.00 94.25 82 GLY A O 1
ATOM 681 N N . PHE A 1 83 ? 8.037 4.424 -12.747 1.00 96.44 83 PHE A N 1
ATOM 682 C CA . PHE A 1 83 ? 9.186 3.707 -12.209 1.00 96.44 83 PHE A CA 1
ATOM 683 C C . PHE A 1 83 ? 9.876 4.577 -11.163 1.00 96.44 83 PHE A C 1
ATOM 685 O O . PHE A 1 83 ? 9.993 5.789 -11.342 1.00 96.44 83 PHE A O 1
ATOM 692 N N . GLU A 1 84 ? 10.369 3.947 -10.103 1.00 95.25 84 GLU A N 1
ATOM 693 C CA . GLU A 1 84 ? 11.160 4.595 -9.064 1.00 95.25 84 GLU A CA 1
ATOM 694 C C . GLU A 1 84 ? 12.382 3.732 -8.755 1.00 95.25 84 GLU A C 1
ATOM 696 O O . GLU A 1 84 ? 12.305 2.501 -8.718 1.00 95.25 84 GLU A O 1
ATOM 701 N N . ARG A 1 85 ? 13.527 4.379 -8.527 1.00 95.44 85 ARG A N 1
ATOM 702 C CA . ARG A 1 85 ? 14.746 3.701 -8.095 1.00 95.44 85 ARG A CA 1
ATOM 703 C C . ARG A 1 85 ? 14.886 3.823 -6.587 1.00 95.44 85 ARG A C 1
ATOM 705 O O . ARG A 1 85 ? 15.162 4.904 -6.078 1.00 95.44 85 ARG A O 1
ATOM 712 N N . VAL A 1 86 ? 14.778 2.697 -5.895 1.00 95.31 86 VAL A N 1
ATOM 713 C CA . VAL A 1 86 ? 14.956 2.614 -4.441 1.00 95.31 86 VAL A CA 1
ATOM 714 C C . VAL A 1 86 ? 16.249 1.884 -4.090 1.00 95.31 86 VAL A C 1
ATOM 716 O O . VAL A 1 86 ? 16.750 1.072 -4.866 1.00 95.31 86 VAL A O 1
ATOM 719 N N . ARG A 1 87 ? 16.791 2.161 -2.902 1.00 94.00 87 ARG A N 1
ATOM 720 C CA . ARG A 1 87 ? 17.877 1.369 -2.309 1.00 94.00 87 ARG A CA 1
ATOM 721 C C . ARG A 1 87 ? 17.294 0.418 -1.271 1.00 94.00 87 ARG A C 1
ATOM 723 O O . ARG A 1 87 ? 16.401 0.802 -0.515 1.00 94.00 87 ARG A O 1
ATOM 730 N N . LYS A 1 88 ? 17.799 -0.811 -1.235 1.00 92.19 88 LYS A N 1
ATOM 731 C CA . LYS A 1 88 ? 17.456 -1.827 -0.237 1.00 92.19 88 LYS A CA 1
ATOM 732 C C . LYS A 1 88 ? 18.743 -2.405 0.337 1.00 92.19 88 LYS A C 1
ATOM 734 O O . LYS A 1 88 ? 19.741 -2.482 -0.370 1.00 92.19 88 LYS A O 1
ATOM 739 N N . PHE A 1 89 ? 18.696 -2.748 1.617 1.00 92.94 89 PHE A N 1
ATOM 740 C CA . PHE A 1 89 ? 19.758 -3.479 2.295 1.00 92.94 89 PHE A CA 1
ATOM 741 C C . PHE A 1 89 ? 19.675 -4.955 1.896 1.00 92.94 89 PHE A C 1
ATOM 743 O O . PHE A 1 89 ? 18.575 -5.517 1.898 1.00 92.94 89 PHE A O 1
ATOM 750 N N . ASP A 1 90 ? 20.813 -5.549 1.543 1.00 89.00 90 ASP A N 1
ATOM 751 C CA . ASP A 1 90 ? 20.929 -6.973 1.237 1.00 89.00 90 ASP A CA 1
ATOM 752 C C . ASP A 1 90 ? 21.589 -7.695 2.426 1.00 89.00 90 ASP A C 1
ATOM 754 O O . ASP A 1 90 ? 22.799 -7.567 2.611 1.00 89.00 90 ASP A O 1
ATOM 758 N N . PRO A 1 91 ? 20.823 -8.459 3.229 1.00 90.81 91 PRO A N 1
ATOM 759 C CA . PRO A 1 91 ? 21.336 -9.117 4.430 1.00 90.81 91 PRO A CA 1
ATOM 760 C C . PRO A 1 91 ? 22.255 -10.316 4.146 1.00 90.81 91 PRO A C 1
ATOM 762 O O . PRO A 1 91 ? 22.678 -10.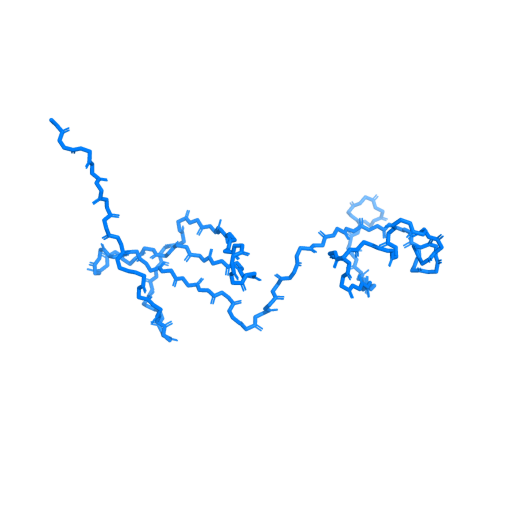976 5.091 1.00 90.81 91 PRO A O 1
ATOM 765 N N . LEU A 1 92 ? 22.475 -10.687 2.878 1.00 90.25 92 LEU A N 1
ATOM 766 C CA . LEU A 1 92 ? 23.312 -11.831 2.501 1.00 90.25 92 LEU A CA 1
ATOM 767 C C . LEU A 1 92 ? 24.701 -11.429 1.995 1.00 90.25 92 LEU A C 1
ATOM 769 O O . LEU A 1 92 ? 25.593 -12.278 1.9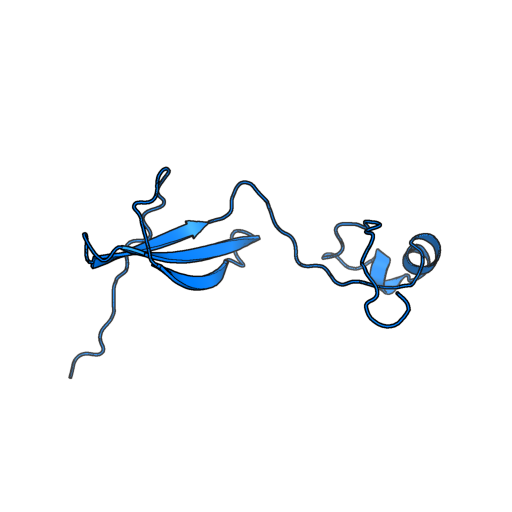57 1.00 90.25 92 LEU A O 1
ATOM 773 N N . LEU A 1 93 ? 24.877 -10.178 1.564 1.00 83.06 93 LEU A N 1
ATOM 774 C CA . LEU A 1 93 ? 26.139 -9.660 1.022 1.00 83.06 93 LEU A CA 1
ATOM 775 C C . LEU A 1 93 ? 26.861 -8.702 1.981 1.00 83.06 93 LEU A C 1
ATOM 777 O O . LEU A 1 93 ? 28.064 -8.493 1.815 1.00 83.06 93 LEU A O 1
ATOM 781 N N . GLU A 1 94 ? 26.143 -8.149 2.959 1.00 56.50 94 GLU A N 1
ATOM 782 C CA . GLU A 1 94 ? 26.667 -7.369 4.092 1.00 56.50 94 GLU A CA 1
ATOM 783 C C . GLU A 1 94 ? 26.580 -8.178 5.392 1.00 56.50 94 GLU A C 1
ATOM 785 O O . GLU A 1 94 ? 27.566 -8.140 6.165 1.00 56.50 94 GLU A O 1
#

Radius of gyration: 19.89 Å; chains: 1; bounding box: 58×31×50 Å